Protein AF-A0A9D4LBZ5-F1 (afdb_monomer_lite)

InterPro domains:
  IPR000569 HECT domain [PS50237] (21-58)
  IPR035983 HECT, E3 ligase catalytic domain [SSF56204] (3-59)

Organism: Dreissena polymorpha (NCBI:txid45954)

Structure (mmCIF, N/CA/C/O backbone):
data_AF-A0A9D4LBZ5-F1
#
_entry.id   AF-A0A9D4LBZ5-F1
#
loop_
_atom_site.group_PDB
_atom_site.id
_atom_site.type_symbol
_atom_site.label_atom_id
_atom_site.label_alt_id
_atom_site.label_comp_id
_atom_site.label_asym_id
_atom_site.label_entity_id
_atom_site.label_seq_id
_atom_site.pdbx_PDB_ins_code
_atom_site.Cartn_x
_atom_site.Cartn_y
_atom_site.Cartn_z
_atom_site.occupancy
_atom_site.B_iso_or_equiv
_atom_site.auth_seq_id
_atom_site.auth_comp_id
_atom_site.auth_asym_id
_atom_site.auth_atom_id
_atom_site.pdbx_PDB_model_num
ATOM 1 N N . MET A 1 1 ? -5.178 -8.055 8.035 1.00 82.44 1 MET A N 1
ATOM 2 C CA . MET A 1 1 ? -6.118 -7.603 6.995 1.00 82.44 1 MET A CA 1
ATOM 3 C C . MET A 1 1 ? -5.413 -7.638 5.645 1.00 82.44 1 MET A C 1
ATOM 5 O O . MET A 1 1 ? -4.348 -7.037 5.523 1.00 82.44 1 MET A O 1
ATOM 9 N N . LEU A 1 2 ? -5.966 -8.351 4.661 1.00 87.38 2 LEU A N 1
ATOM 10 C CA . LEU A 1 2 ? -5.500 -8.296 3.272 1.00 87.38 2 LEU A CA 1
ATOM 11 C C . LEU A 1 2 ? -6.295 -7.221 2.533 1.00 87.38 2 LEU A C 1
ATOM 13 O O . LEU A 1 2 ? -7.522 -7.249 2.542 1.00 87.38 2 LEU A O 1
ATOM 17 N N . LEU A 1 3 ? -5.591 -6.287 1.905 1.00 90.94 3 LEU A N 1
ATOM 18 C CA . LEU A 1 3 ? -6.170 -5.245 1.078 1.00 90.94 3 LEU A CA 1
ATOM 19 C C . LEU A 1 3 ? -5.837 -5.537 -0.390 1.00 90.94 3 LEU A C 1
ATOM 21 O O . LEU A 1 3 ? -4.683 -5.417 -0.813 1.00 90.94 3 LEU A O 1
ATOM 25 N N . GLU A 1 4 ? -6.850 -5.945 -1.151 1.00 92.62 4 GLU A N 1
ATOM 26 C CA . GLU A 1 4 ? -6.748 -6.159 -2.594 1.00 92.62 4 GLU A CA 1
ATOM 27 C C . GLU A 1 4 ? -7.146 -4.876 -3.326 1.00 92.62 4 GLU A C 1
ATOM 29 O O . GLU A 1 4 ? -8.264 -4.385 -3.173 1.00 92.62 4 GLU A O 1
ATOM 34 N N . VAL A 1 5 ? -6.228 -4.308 -4.107 1.00 94.81 5 VAL A N 1
ATOM 35 C CA . VAL A 1 5 ? -6.441 -3.016 -4.779 1.00 94.81 5 VAL A CA 1
ATOM 36 C C . VAL A 1 5 ? -6.053 -3.073 -6.241 1.00 94.81 5 VAL A C 1
ATOM 38 O O . VAL A 1 5 ? -5.137 -3.791 -6.642 1.00 94.81 5 VAL A O 1
ATOM 41 N N . ARG A 1 6 ? -6.706 -2.256 -7.063 1.00 95.56 6 ARG A N 1
ATOM 42 C CA . ARG A 1 6 ? -6.229 -1.974 -8.418 1.00 95.56 6 ARG A CA 1
ATOM 43 C C . ARG A 1 6 ? -5.234 -0.826 -8.347 1.00 95.56 6 ARG A C 1
ATOM 45 O O . ARG A 1 6 ? -5.548 0.230 -7.802 1.00 95.56 6 ARG A O 1
ATOM 52 N N . ARG A 1 7 ? -4.072 -0.988 -8.978 1.00 94.31 7 ARG A N 1
ATOM 53 C CA . ARG A 1 7 ? -2.993 0.017 -9.016 1.00 94.31 7 ARG A CA 1
ATOM 54 C C . ARG A 1 7 ? -3.469 1.422 -9.407 1.00 94.31 7 ARG A C 1
ATOM 56 O O . ARG A 1 7 ? -3.076 2.412 -8.800 1.00 94.31 7 ARG A O 1
ATOM 63 N N . ASN A 1 8 ? -4.394 1.504 -10.360 1.00 94.31 8 ASN A N 1
ATOM 64 C CA . ASN A 1 8 ? -4.927 2.777 -10.855 1.00 94.31 8 ASN A CA 1
ATOM 65 C C . ASN A 1 8 ? -6.119 3.320 -10.041 1.00 94.31 8 ASN A C 1
ATOM 67 O O . ASN A 1 8 ? -6.627 4.387 -10.358 1.00 94.31 8 ASN A O 1
ATOM 71 N N . HIS A 1 9 ? -6.573 2.612 -9.001 1.00 95.06 9 HIS A N 1
ATOM 72 C CA . HIS A 1 9 ? -7.740 2.983 -8.187 1.00 95.06 9 HIS A CA 1
ATOM 73 C C . HIS A 1 9 ? -7.475 2.849 -6.676 1.00 95.06 9 HIS A C 1
ATOM 75 O O . HIS A 1 9 ? -8.403 2.608 -5.901 1.00 95.06 9 HIS A O 1
ATOM 81 N N . VAL A 1 10 ? -6.219 3.024 -6.248 1.00 94.94 10 VAL A N 1
ATOM 82 C CA . VAL A 1 10 ? -5.763 2.794 -4.866 1.00 94.94 10 VAL A CA 1
ATOM 83 C C . VAL A 1 10 ? -6.596 3.554 -3.831 1.00 94.94 10 VAL A C 1
ATOM 85 O O . VAL A 1 10 ? -7.046 2.932 -2.872 1.00 94.94 10 VAL A O 1
ATOM 88 N N . ILE A 1 11 ? -6.872 4.853 -4.025 1.00 93.31 11 ILE A N 1
ATOM 89 C CA . ILE A 1 11 ? -7.689 5.633 -3.070 1.00 93.31 11 ILE A CA 1
ATOM 90 C C . ILE A 1 11 ? -9.087 5.026 -2.903 1.00 93.31 11 ILE A C 1
ATOM 92 O O . ILE A 1 11 ? -9.544 4.805 -1.781 1.00 93.31 11 ILE A O 1
ATOM 96 N N . LYS A 1 12 ? -9.773 4.758 -4.020 1.00 93.88 12 LYS A N 1
ATOM 97 C CA . LYS A 1 12 ? -11.160 4.276 -4.017 1.00 93.88 12 LYS A CA 1
ATOM 98 C C . LYS A 1 12 ? -11.264 2.898 -3.364 1.00 93.88 12 LYS A C 1
ATOM 100 O O . LYS A 1 12 ? -12.145 2.686 -2.533 1.00 93.88 12 LYS A O 1
ATOM 105 N N . ASP A 1 13 ? -10.358 1.993 -3.720 1.00 94.44 13 ASP A N 1
ATOM 106 C CA . A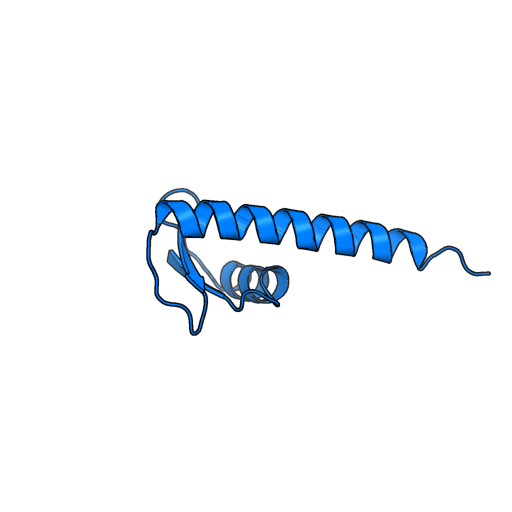SP A 1 13 ? -10.369 0.612 -3.234 1.00 94.44 13 ASP A CA 1
ATOM 107 C C . ASP A 1 13 ? -9.968 0.542 -1.742 1.00 94.44 13 ASP A C 1
ATOM 109 O O . ASP A 1 13 ? -10.586 -0.190 -0.962 1.00 94.44 13 ASP A O 1
ATOM 113 N N . ALA A 1 14 ? -9.008 1.373 -1.308 1.00 91.62 14 ALA A N 1
ATOM 114 C CA . ALA A 1 14 ? -8.603 1.469 0.095 1.00 91.62 14 ALA A CA 1
ATOM 115 C C . ALA A 1 14 ? -9.721 2.028 0.989 1.00 91.62 14 ALA A C 1
ATOM 117 O O . ALA A 1 14 ? -10.050 1.419 2.005 1.00 91.62 14 ALA A O 1
ATOM 118 N N . LEU A 1 15 ? -10.346 3.148 0.600 1.00 89.94 15 LEU A N 1
ATOM 119 C CA . LEU A 1 15 ? -11.450 3.747 1.360 1.00 89.94 15 LEU A CA 1
ATOM 120 C C . LEU A 1 15 ? -12.667 2.826 1.430 1.00 89.94 15 LEU A C 1
ATOM 122 O O . LEU A 1 15 ? -13.282 2.711 2.489 1.00 89.94 15 LEU A O 1
ATOM 126 N N . GLY A 1 16 ? -12.996 2.160 0.318 1.00 89.56 16 GLY A N 1
ATOM 127 C CA . GLY A 1 16 ? -14.064 1.169 0.282 1.00 89.56 16 GLY A CA 1
ATOM 128 C C . GLY A 1 16 ? -13.829 0.076 1.318 1.00 89.56 16 GLY A C 1
ATOM 129 O O . GLY A 1 16 ? -14.690 -0.167 2.150 1.00 89.56 16 GLY A O 1
ATOM 130 N N . THR A 1 17 ? -12.637 -0.517 1.335 1.00 86.00 17 THR A N 1
ATOM 131 C CA . THR A 1 17 ? -12.331 -1.628 2.246 1.00 86.00 17 THR A CA 1
ATOM 132 C C . THR A 1 17 ? -12.249 -1.188 3.708 1.00 86.00 17 THR A C 1
ATOM 134 O O . THR A 1 17 ? -12.821 -1.844 4.575 1.00 86.00 17 THR A O 1
ATOM 137 N N . ILE A 1 18 ? -11.586 -0.062 3.998 1.00 83.81 18 ILE A N 1
ATOM 138 C CA . ILE A 1 18 ? -11.433 0.445 5.371 1.00 83.81 18 ILE A CA 1
ATOM 139 C C . ILE A 1 18 ? -12.794 0.789 5.982 1.00 83.81 18 ILE A C 1
ATOM 141 O O . ILE A 1 18 ? -13.039 0.461 7.137 1.00 83.81 18 ILE A O 1
ATOM 145 N N . ARG A 1 19 ? -13.705 1.395 5.209 1.00 82.62 19 ARG A N 1
ATOM 146 C CA . ARG A 1 19 ? -15.036 1.795 5.693 1.00 82.62 19 ARG A CA 1
ATOM 147 C C . ARG A 1 19 ? -15.871 0.624 6.220 1.00 82.62 19 ARG A C 1
ATOM 149 O O . ARG A 1 19 ? -16.721 0.837 7.079 1.00 82.62 19 ARG A O 1
ATOM 156 N N . TYR A 1 20 ? -15.659 -0.579 5.691 1.00 78.69 20 TYR A N 1
ATOM 157 C CA . TYR A 1 20 ? -16.407 -1.778 6.078 1.00 78.69 20 TYR A CA 1
ATOM 158 C C . TYR A 1 20 ? -15.604 -2.730 6.974 1.00 78.69 20 TYR A C 1
ATOM 160 O O . TYR A 1 20 ? -16.141 -3.749 7.406 1.00 78.69 20 TYR A O 1
ATOM 168 N N . SER A 1 21 ? -14.340 -2.414 7.264 1.00 75.81 21 SER A N 1
ATOM 169 C CA . SER A 1 21 ? -13.480 -3.247 8.101 1.00 75.81 21 SER A CA 1
ATOM 170 C C . SER A 1 21 ? -13.646 -2.905 9.582 1.00 75.81 21 SER A C 1
ATOM 172 O O . SER A 1 21 ? -13.678 -1.736 9.958 1.00 75.81 21 SER A O 1
ATOM 174 N N . GLN A 1 22 ? -13.721 -3.935 10.427 1.00 73.94 22 GLN A N 1
ATOM 175 C CA . GLN A 1 22 ? -13.635 -3.815 11.890 1.00 73.94 22 GLN A CA 1
ATOM 176 C C . GLN A 1 22 ? -12.216 -4.120 12.408 1.00 73.94 22 GLN A C 1
ATOM 178 O O . GLN A 1 22 ? -11.982 -4.102 13.615 1.00 73.94 22 GLN A O 1
ATOM 183 N N . ASP A 1 23 ? -11.274 -4.416 11.505 1.00 73.06 23 ASP A N 1
ATOM 184 C CA . ASP A 1 23 ? -9.907 -4.799 11.852 1.00 73.06 23 ASP A CA 1
ATOM 185 C C . ASP A 1 23 ? -9.040 -3.583 12.203 1.00 73.06 23 ASP A C 1
ATOM 187 O O . ASP A 1 23 ? -9.100 -2.536 11.554 1.00 73.06 23 ASP A O 1
ATOM 191 N N . ASP A 1 24 ? -8.129 -3.767 13.161 1.00 70.56 24 ASP A N 1
ATOM 192 C CA . ASP A 1 24 ? -7.054 -2.810 13.414 1.00 70.56 24 ASP A CA 1
ATOM 193 C C . ASP A 1 24 ? -6.027 -2.823 12.261 1.00 70.56 24 ASP A C 1
ATOM 195 O O . ASP A 1 24 ? -5.392 -3.837 11.943 1.00 70.56 24 ASP A O 1
ATOM 199 N N . LEU A 1 25 ? -5.855 -1.658 11.634 1.00 69.88 25 LEU A N 1
ATOM 200 C CA . LEU A 1 25 ? -4.967 -1.426 10.495 1.00 69.88 25 LEU A CA 1
ATOM 201 C C . LEU A 1 25 ? -3.476 -1.436 10.881 1.00 69.88 25 LEU A C 1
ATOM 203 O O . LEU A 1 25 ? -2.618 -1.528 10.000 1.00 69.88 25 LEU A O 1
ATOM 207 N N . SER A 1 26 ? -3.158 -1.337 12.176 1.00 68.62 26 SER A N 1
ATOM 208 C CA . SER A 1 26 ? -1.844 -0.903 12.666 1.00 68.62 26 SER A CA 1
ATOM 209 C C . SER A 1 26 ? -0.695 -1.916 12.524 1.00 68.62 26 SER A C 1
ATOM 211 O O . SER A 1 26 ? 0.459 -1.500 12.434 1.00 68.62 26 SER A O 1
ATOM 213 N N . SER A 1 27 ? -0.949 -3.231 12.457 1.00 60.34 27 SER A N 1
ATOM 214 C CA . SER A 1 27 ? 0.147 -4.225 12.537 1.00 60.34 27 SER A CA 1
ATOM 215 C C . SER A 1 27 ? 0.143 -5.343 11.486 1.00 60.34 27 SER A C 1
ATOM 217 O O . SER A 1 27 ? 1.184 -5.958 11.249 1.00 60.34 27 SER A O 1
ATOM 219 N N . LYS A 1 28 ? -0.975 -5.598 10.788 1.00 75.12 28 LYS A N 1
ATOM 220 C CA . LYS A 1 28 ? -1.124 -6.759 9.875 1.00 75.12 28 LYS A CA 1
ATOM 221 C C . LYS A 1 28 ? -1.667 -6.414 8.482 1.00 75.12 28 LYS A C 1
ATOM 223 O O . LYS A 1 28 ? -2.326 -7.252 7.863 1.00 75.12 28 LYS A O 1
ATOM 228 N N . LEU A 1 29 ? -1.430 -5.196 7.988 1.00 85.00 29 LEU A N 1
ATOM 229 C CA . LEU A 1 29 ? -1.852 -4.790 6.643 1.00 85.00 29 LEU A CA 1
ATOM 230 C C . LEU A 1 29 ? -1.002 -5.490 5.571 1.00 85.00 29 LEU A C 1
ATOM 232 O O . LEU A 1 29 ? 0.183 -5.194 5.406 1.00 85.00 29 LEU A O 1
ATOM 236 N N . GLN A 1 30 ? -1.602 -6.421 4.843 1.00 89.19 30 GLN A N 1
ATOM 237 C CA . GLN A 1 30 ? -1.018 -7.031 3.651 1.00 89.19 30 GLN A CA 1
ATOM 238 C C . GLN A 1 30 ? -1.622 -6.373 2.415 1.00 89.19 30 GLN A C 1
ATOM 240 O O . GLN A 1 30 ? -2.820 -6.107 2.391 1.00 89.19 30 GLN A O 1
ATOM 245 N N . ILE A 1 31 ? -0.798 -6.115 1.402 1.00 91.25 31 ILE A N 1
ATOM 246 C CA . ILE A 1 31 ? -1.227 -5.498 0.146 1.00 91.25 31 ILE A CA 1
ATOM 247 C C . ILE A 1 31 ? -1.105 -6.521 -0.973 1.00 91.25 31 ILE A C 1
ATOM 249 O O . ILE A 1 31 ? -0.084 -7.200 -1.082 1.00 91.25 31 ILE A O 1
ATOM 253 N N . LYS A 1 32 ? -2.120 -6.578 -1.833 1.00 92.50 32 LYS A N 1
ATOM 254 C CA . LYS A 1 32 ? -2.068 -7.300 -3.101 1.00 92.50 32 LYS A CA 1
ATOM 255 C C . LYS A 1 32 ? -2.634 -6.422 -4.209 1.00 92.50 32 LYS A C 1
ATOM 257 O O . LYS A 1 32 ? -3.784 -5.992 -4.138 1.00 92.50 32 LYS A O 1
ATOM 262 N N . PHE A 1 33 ? -1.835 -6.176 -5.242 1.00 94.12 33 PHE A N 1
ATOM 263 C CA . PHE A 1 33 ? -2.346 -5.561 -6.461 1.00 94.12 33 PHE A CA 1
ATOM 264 C C . PHE A 1 33 ? -3.042 -6.624 -7.314 1.00 94.12 33 PHE A C 1
ATOM 266 O O . PHE A 1 33 ? -2.488 -7.689 -7.593 1.00 94.12 33 PHE A O 1
ATOM 273 N N . ILE A 1 34 ? -4.294 -6.361 -7.684 1.00 94.06 34 ILE A N 1
ATOM 274 C CA . ILE A 1 34 ? -5.115 -7.302 -8.448 1.00 94.06 34 ILE A CA 1
ATOM 275 C C . ILE A 1 34 ? -4.492 -7.514 -9.830 1.00 94.06 34 ILE A C 1
ATOM 277 O O . ILE A 1 34 ? -4.265 -6.555 -10.564 1.00 94.06 34 ILE A O 1
ATOM 281 N N . GLY A 1 35 ? -4.262 -8.779 -10.188 1.00 93.00 35 GLY A N 1
ATOM 282 C CA . GLY A 1 35 ? -3.662 -9.165 -11.468 1.00 93.00 35 GLY A CA 1
ATOM 283 C C . GLY A 1 35 ? -2.133 -9.107 -11.501 1.00 93.00 35 GLY A C 1
ATOM 284 O O . GLY A 1 35 ? -1.553 -9.367 -12.550 1.00 93.00 35 GLY A O 1
ATOM 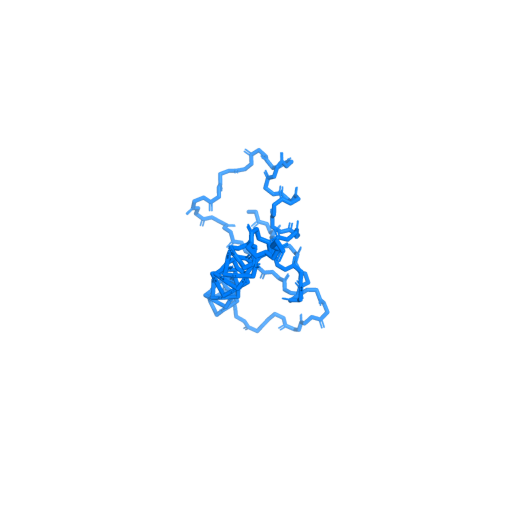285 N N . GLU A 1 36 ? -1.475 -8.808 -10.378 1.00 90.31 36 GLU A N 1
ATOM 286 C CA . GLU A 1 36 ? -0.015 -8.733 -10.292 1.00 90.31 36 GLU A CA 1
ATOM 287 C C . GLU A 1 36 ? 0.554 -9.893 -9.465 1.00 90.31 36 GLU A C 1
ATOM 289 O O . GLU A 1 36 ? -0.040 -10.335 -8.477 1.00 90.31 36 GLU A O 1
ATOM 294 N N . ALA A 1 37 ? 1.726 -10.394 -9.866 1.00 81.62 37 ALA A N 1
ATOM 295 C CA . ALA A 1 37 ? 2.456 -11.374 -9.073 1.00 81.62 37 ALA A CA 1
ATOM 296 C C . ALA A 1 37 ? 2.949 -10.698 -7.785 1.00 81.62 37 ALA A C 1
ATOM 298 O O . ALA A 1 37 ? 3.671 -9.704 -7.829 1.00 81.62 37 ALA A O 1
ATOM 299 N N . GLY A 1 38 ? 2.545 -11.215 -6.624 1.00 70.88 38 GLY A N 1
ATOM 300 C CA . GLY A 1 38 ? 2.991 -10.688 -5.338 1.00 70.88 38 GLY A CA 1
ATOM 301 C C . GLY A 1 38 ? 4.429 -11.109 -5.056 1.00 70.88 38 GLY A C 1
ATOM 302 O O . GLY A 1 38 ? 4.645 -12.227 -4.603 1.00 70.88 38 GLY A O 1
ATOM 303 N N . VAL A 1 39 ? 5.404 -10.243 -5.352 1.00 63.81 39 VAL A N 1
ATOM 304 C CA . VAL A 1 39 ? 6.832 -10.604 -5.258 1.00 63.81 39 VAL A CA 1
ATOM 305 C C . VAL A 1 39 ? 7.417 -10.364 -3.855 1.00 63.81 39 VAL A C 1
ATOM 307 O O . VAL A 1 39 ? 8.246 -11.151 -3.412 1.00 63.81 39 VAL A O 1
ATOM 310 N N . ASP A 1 40 ? 6.963 -9.340 -3.116 1.00 77.56 40 ASP A N 1
ATOM 311 C CA . ASP A 1 40 ? 7.389 -9.077 -1.726 1.00 77.56 40 ASP A CA 1
ATOM 312 C C . ASP A 1 40 ? 6.357 -8.241 -0.941 1.00 77.56 40 ASP A C 1
ATOM 314 O O . ASP A 1 40 ? 5.995 -7.135 -1.337 1.00 77.56 40 ASP A O 1
ATOM 318 N N . LEU A 1 41 ? 5.929 -8.728 0.226 1.00 73.44 41 LEU A N 1
ATOM 319 C CA . LEU A 1 41 ? 4.976 -8.037 1.103 1.00 73.44 41 LEU A CA 1
ATOM 320 C C . LEU A 1 41 ? 5.490 -6.671 1.594 1.00 73.44 41 LEU A C 1
ATOM 322 O O . LEU A 1 41 ? 4.698 -5.733 1.731 1.00 73.44 41 LEU A O 1
ATOM 326 N N . GLY A 1 42 ? 6.794 -6.550 1.871 1.00 79.81 42 GLY A N 1
ATOM 327 C CA . GLY A 1 42 ? 7.406 -5.304 2.339 1.00 79.81 42 GLY A CA 1
ATOM 328 C C . GLY A 1 42 ? 7.432 -4.236 1.245 1.00 79.81 42 GLY A C 1
ATOM 329 O O . GLY A 1 42 ? 6.986 -3.103 1.464 1.00 79.81 42 GLY A O 1
ATOM 330 N N . GLY A 1 43 ?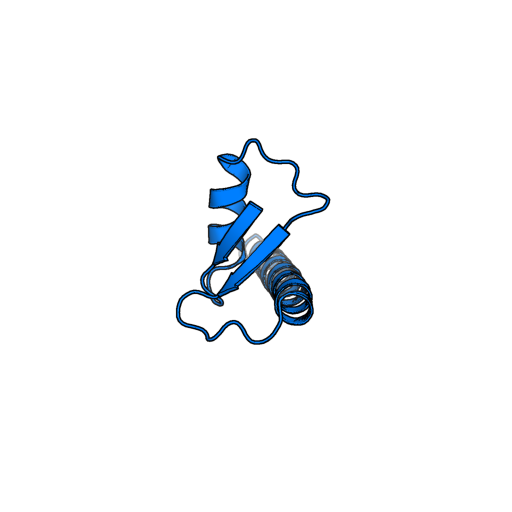 7.893 -4.616 0.051 1.00 87.81 43 GLY A N 1
ATOM 331 C CA . GLY A 1 43 ? 7.881 -3.784 -1.152 1.00 87.81 43 GLY A CA 1
ATOM 332 C C . GLY A 1 43 ? 6.483 -3.294 -1.523 1.00 87.81 43 GLY A C 1
ATOM 333 O O . GLY A 1 43 ? 6.280 -2.088 -1.669 1.00 87.81 43 GLY A O 1
ATOM 334 N N . LEU A 1 44 ? 5.497 -4.195 -1.560 1.00 90.94 44 LEU A N 1
ATOM 335 C CA . LEU A 1 44 ? 4.120 -3.853 -1.930 1.00 90.94 44 LEU A CA 1
ATOM 336 C C . LEU A 1 44 ? 3.463 -2.872 -0.952 1.00 90.94 44 LEU A C 1
ATOM 338 O O . LEU A 1 44 ? 2.707 -1.994 -1.368 1.00 90.94 44 LEU A O 1
ATOM 342 N N . ARG A 1 45 ? 3.769 -2.965 0.350 1.00 90.38 45 ARG A N 1
ATOM 343 C CA . ARG A 1 45 ? 3.265 -2.001 1.340 1.00 90.38 45 ARG A CA 1
ATOM 344 C C . ARG A 1 45 ? 3.848 -0.605 1.115 1.00 90.38 45 ARG A C 1
ATOM 346 O O . ARG A 1 45 ? 3.104 0.373 1.144 1.00 90.38 45 ARG A O 1
ATOM 353 N N . ARG A 1 46 ? 5.162 -0.495 0.887 1.00 91.06 46 ARG A N 1
ATOM 354 C CA . ARG A 1 46 ? 5.814 0.798 0.597 1.00 91.06 46 ARG A CA 1
ATOM 355 C C . ARG A 1 46 ? 5.275 1.414 -0.690 1.00 91.06 46 ARG A C 1
ATOM 357 O O . ARG A 1 46 ? 4.993 2.609 -0.728 1.00 91.06 46 ARG A O 1
ATOM 364 N N . GLU A 1 47 ? 5.100 0.590 -1.713 1.00 93.56 47 GLU A N 1
ATOM 365 C CA . GLU A 1 47 ? 4.558 1.001 -3.002 1.00 93.56 47 GLU A CA 1
ATOM 366 C C . GLU A 1 47 ? 3.108 1.488 -2.888 1.00 93.56 47 GLU A C 1
ATOM 368 O O . GLU A 1 47 ? 2.788 2.569 -3.379 1.00 93.56 47 GLU A O 1
ATOM 373 N N . PHE A 1 48 ? 2.253 0.765 -2.160 1.00 93.62 48 PHE A N 1
ATOM 374 C CA . PHE A 1 48 ? 0.884 1.194 -1.870 1.00 93.62 48 PHE A CA 1
ATOM 375 C C . PHE A 1 48 ? 0.829 2.596 -1.257 1.00 93.62 48 PHE A C 1
ATOM 377 O O . PHE A 1 48 ? 0.107 3.453 -1.766 1.00 93.62 48 PHE A O 1
ATOM 384 N N . PHE A 1 49 ? 1.611 2.859 -0.204 1.00 93.00 49 PHE A N 1
ATOM 385 C CA . PHE A 1 49 ? 1.616 4.178 0.436 1.00 93.00 49 PHE A CA 1
ATOM 386 C C . PHE A 1 49 ? 2.184 5.267 -0.478 1.00 93.00 49 PHE A C 1
ATOM 388 O O . PHE A 1 49 ? 1.674 6.386 -0.474 1.00 93.00 49 PHE A O 1
ATOM 395 N N . SER A 1 50 ? 3.189 4.945 -1.298 1.00 94.62 50 SER A N 1
ATOM 396 C CA . SER A 1 50 ? 3.722 5.877 -2.294 1.00 94.62 50 SER A CA 1
ATOM 397 C C . SER A 1 50 ? 2.655 6.287 -3.317 1.00 94.62 50 SER A C 1
ATOM 399 O O . SER A 1 50 ? 2.449 7.482 -3.535 1.00 94.62 50 SER A O 1
ATOM 401 N N . ILE A 1 51 ? 1.916 5.321 -3.877 1.00 94.69 51 ILE A N 1
ATOM 402 C CA . ILE A 1 51 ? 0.827 5.588 -4.831 1.00 94.69 51 ILE A CA 1
ATOM 403 C C . ILE A 1 51 ? -0.314 6.352 -4.156 1.00 94.69 51 ILE A C 1
ATOM 405 O O . ILE A 1 51 ? -0.846 7.293 -4.742 1.00 94.69 51 ILE A O 1
ATOM 409 N N . LEU A 1 52 ? -0.680 5.983 -2.926 1.00 93.12 52 LEU A N 1
ATOM 410 C CA . LEU A 1 52 ? -1.747 6.641 -2.174 1.00 93.12 52 LEU A CA 1
ATOM 411 C C . LEU A 1 52 ? -1.443 8.132 -1.959 1.00 93.12 52 LEU A C 1
ATOM 413 O O . LEU A 1 52 ? -2.280 8.979 -2.269 1.00 93.12 52 LEU A O 1
ATOM 417 N N . VAL A 1 53 ? -0.234 8.458 -1.483 1.00 92.56 53 VAL A N 1
ATOM 418 C CA . VAL A 1 53 ? 0.208 9.848 -1.274 1.00 92.56 53 VAL A CA 1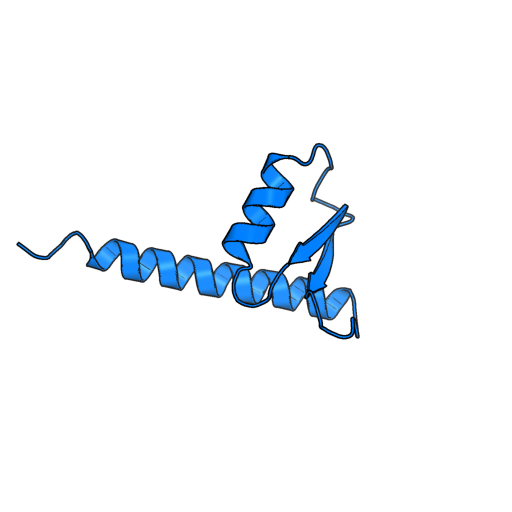
ATOM 419 C C . VAL A 1 53 ? 0.265 10.610 -2.597 1.00 92.56 53 VAL A C 1
ATOM 421 O O . VAL A 1 53 ? -0.181 11.756 -2.661 1.00 92.56 53 VAL A O 1
ATOM 424 N N . TYR A 1 54 ? 0.762 9.974 -3.662 1.00 92.69 54 TYR A N 1
ATOM 425 C CA . TYR A 1 54 ? 0.799 10.563 -4.998 1.00 92.69 54 TYR A CA 1
ATOM 426 C C . TYR A 1 54 ? -0.609 10.891 -5.515 1.00 92.69 54 TYR A C 1
ATOM 428 O O . TYR A 1 54 ? -0.881 12.033 -5.871 1.00 92.69 54 TYR A O 1
ATOM 436 N N . GLN A 1 55 ? -1.541 9.936 -5.513 1.00 90.56 55 GLN A N 1
ATOM 437 C CA . GLN A 1 55 ? -2.903 10.175 -6.002 1.00 90.56 55 GLN A CA 1
ATOM 438 C C . GLN A 1 55 ? -3.636 11.226 -5.160 1.00 90.56 55 GLN A C 1
ATOM 440 O O . GLN A 1 55 ? -4.386 12.035 -5.710 1.00 90.56 55 GLN A O 1
ATOM 445 N N . PHE A 1 56 ? -3.412 11.242 -3.842 1.00 88.75 56 PHE A N 1
ATOM 446 C CA . PHE A 1 56 ? -4.054 12.200 -2.946 1.00 88.75 56 PHE A CA 1
ATOM 447 C C . PHE A 1 56 ? -3.558 13.623 -3.214 1.00 88.75 56 PHE A C 1
ATOM 449 O O . PHE A 1 56 ? -4.372 14.531 -3.372 1.00 88.75 56 PHE A O 1
ATOM 456 N N . SER A 1 57 ? -2.240 13.814 -3.340 1.00 87.06 57 SER A N 1
ATOM 457 C CA . SER A 1 57 ? -1.664 15.128 -3.641 1.00 87.06 57 SER A CA 1
ATOM 458 C C . SER A 1 57 ? -2.108 15.644 -5.008 1.00 87.06 57 SER A C 1
ATOM 460 O O . SER A 1 57 ? -2.496 16.804 -5.121 1.00 87.06 57 SER A O 1
ATOM 462 N N . HIS A 1 58 ? -2.157 14.783 -6.027 1.00 84.69 58 HIS A N 1
ATOM 463 C CA . HIS A 1 58 ? -2.637 15.165 -7.357 1.00 84.69 58 HIS A CA 1
ATOM 464 C C . HIS A 1 58 ? -4.113 15.557 -7.327 1.00 84.69 58 HIS A C 1
ATOM 466 O O . HIS A 1 58 ? -4.466 16.613 -7.844 1.00 84.69 58 HIS A O 1
ATOM 472 N N . SER A 1 59 ? -4.957 14.765 -6.658 1.00 79.81 59 SER A N 1
ATOM 473 C CA . SER A 1 59 ? -6.391 15.050 -6.530 1.00 79.81 59 SER A CA 1
ATOM 474 C C . SER A 1 59 ? -6.649 16.356 -5.774 1.00 79.81 59 SER A C 1
ATOM 476 O O . SER A 1 59 ? -7.524 17.131 -6.162 1.00 79.81 59 SER A O 1
ATOM 478 N N . ALA A 1 60 ? -5.880 16.633 -4.717 1.00 74.56 60 ALA A N 1
ATOM 479 C CA . ALA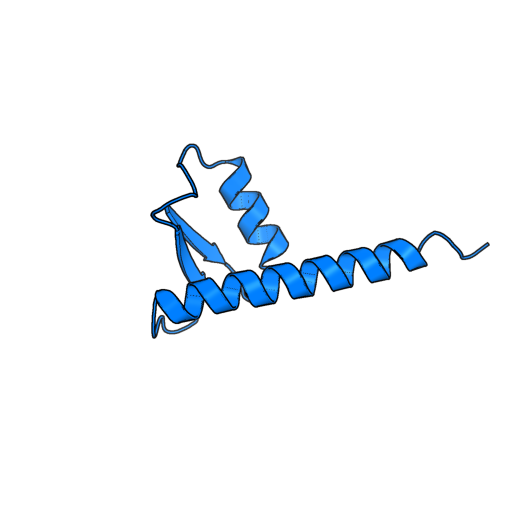 A 1 60 ? -5.983 17.870 -3.947 1.00 74.56 60 ALA A CA 1
ATOM 480 C C . ALA A 1 60 ? -5.567 19.095 -4.780 1.00 74.56 60 ALA A C 1
ATOM 482 O O . ALA A 1 60 ? -6.266 20.109 -4.783 1.00 74.56 60 ALA A O 1
ATOM 483 N N . LEU A 1 61 ? -4.480 18.982 -5.549 1.00 69.81 61 LEU A N 1
ATOM 484 C CA . LEU A 1 61 ? -3.988 20.052 -6.422 1.00 69.81 61 LEU A CA 1
ATOM 485 C C . LEU A 1 61 ? -4.935 20.341 -7.596 1.00 69.81 61 LEU A C 1
ATOM 487 O O . LEU A 1 61 ? -5.112 21.501 -7.967 1.00 69.81 61 LEU A O 1
ATOM 491 N N . THR A 1 62 ? -5.570 19.320 -8.176 1.00 69.56 62 THR A N 1
ATOM 492 C CA . THR A 1 62 ? -6.568 19.511 -9.242 1.00 69.56 62 THR A CA 1
ATOM 493 C C . THR A 1 62 ? -7.891 20.039 -8.702 1.00 69.56 62 THR A C 1
ATOM 495 O O . THR A 1 62 ? -8.512 20.882 -9.344 1.00 69.56 62 THR A O 1
ATOM 498 N N . SER A 1 63 ? -8.301 19.604 -7.507 1.00 63.25 63 SER A N 1
ATOM 499 C CA . SER A 1 63 ? -9.519 20.103 -6.857 1.00 63.25 63 SER A CA 1
ATOM 500 C C . SER A 1 63 ? -9.389 21.579 -6.479 1.00 63.25 63 SER A C 1
ATOM 502 O O . SER A 1 63 ? -10.343 22.327 -6.642 1.00 63.25 63 SER A O 1
ATOM 504 N N . GLY A 1 64 ? -8.201 22.028 -6.060 1.00 56.62 64 GLY A N 1
ATOM 505 C CA . GLY A 1 64 ? -7.934 23.438 -5.758 1.00 56.62 64 GLY A CA 1
ATOM 506 C C . GLY A 1 64 ? -7.962 24.374 -6.975 1.00 56.62 64 GLY A C 1
ATOM 507 O O . GLY A 1 64 ? -8.237 25.558 -6.815 1.00 56.62 64 GLY A O 1
ATOM 508 N N . LYS A 1 65 ? -7.731 23.868 -8.197 1.00 50.69 65 LYS A N 1
ATOM 509 C CA . LYS A 1 65 ? -7.825 24.663 -9.439 1.00 50.69 65 LYS A CA 1
ATOM 510 C C . LYS A 1 65 ? -9.245 24.765 -10.006 1.00 50.69 65 LYS A C 1
ATOM 512 O O . LYS A 1 65 ? -9.499 25.650 -10.813 1.00 50.69 65 LYS A O 1
ATOM 517 N N . ALA A 1 66 ? -10.164 23.892 -9.595 1.00 51.09 66 ALA A N 1
ATOM 518 C CA . ALA A 1 66 ? -11.529 23.857 -10.123 1.00 51.09 66 ALA A CA 1
ATOM 519 C C . ALA A 1 66 ? -12.463 24.939 -9.536 1.00 51.09 66 ALA A C 1
ATOM 521 O O . ALA A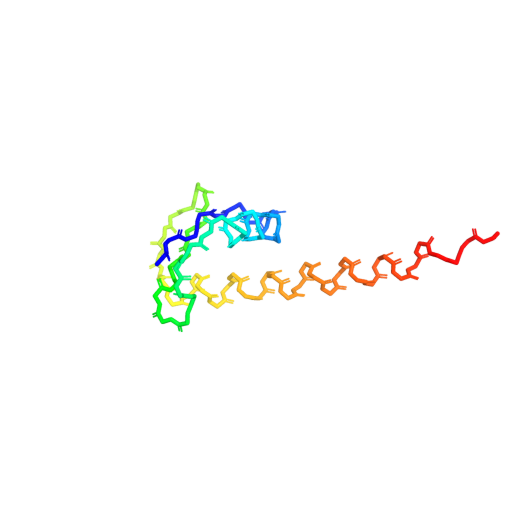 1 66 ? -13.558 25.121 -10.054 1.00 51.09 66 ALA A O 1
ATOM 522 N N . TYR A 1 67 ? -12.039 25.668 -8.495 1.00 49.97 67 TYR A N 1
ATOM 523 C CA . TYR A 1 67 ? -12.838 26.719 -7.838 1.00 49.97 67 TYR A CA 1
ATOM 524 C C . TYR A 1 67 ? -12.429 28.157 -8.209 1.00 49.97 67 TYR A C 1
ATOM 526 O O . TYR A 1 67 ? -12.905 29.099 -7.587 1.00 49.97 67 TYR A O 1
ATOM 534 N N . HIS A 1 68 ? -11.568 28.343 -9.214 1.00 48.00 68 HIS A N 1
ATOM 535 C CA . HIS A 1 68 ? -11.236 29.662 -9.767 1.00 48.00 68 HIS A CA 1
ATOM 536 C C . HIS A 1 68 ? -11.297 29.629 -11.296 1.00 48.00 68 HIS A C 1
ATOM 538 O O . HIS A 1 68 ? -10.270 29.638 -11.971 1.00 48.00 68 HIS A O 1
ATOM 544 N N . LEU A 1 69 ? -12.513 29.564 -11.829 1.00 45.50 69 LEU A N 1
ATOM 545 C CA . LEU A 1 69 ? -12.848 29.995 -13.185 1.00 45.50 69 LEU A CA 1
ATOM 546 C C . LEU A 1 69 ? -14.225 30.669 -13.091 1.00 45.50 69 LEU A C 1
ATOM 548 O O . LEU A 1 69 ? -15.249 30.003 -13.236 1.00 45.50 69 LEU A O 1
ATOM 552 N N . ASP A 1 70 ? -14.200 31.957 -12.738 1.00 45.28 70 ASP A N 1
ATOM 553 C CA . ASP A 1 70 ? -15.252 32.922 -13.084 1.00 45.28 70 ASP A CA 1
ATOM 554 C C . ASP A 1 70 ? -15.113 33.314 -14.565 1.00 45.28 70 ASP A C 1
ATOM 556 O O . ASP A 1 70 ? -13.950 33.417 -15.035 1.00 45.28 70 ASP A O 1
#

Radius of gyration: 14.42 Å; chains: 1; bounding box: 24×44×27 Å

Secondary structure (DSSP, 8-state):
-EEEE-GGGHHHHHHHHHHH--S-TTS--EEEETTS----HHHHHHHHHHHHHHHHHHHHHHHHHTT---

pLDDT: mean 81.62, std 14.12, range [45.28, 95.56]

Sequence (70 aa):
MLLEVRRNHVIKDALGTIRYSQDDLSSKLQIKFIGEAGVDLGGLRREFFSILVYQFSHSALTSGKAYHLD

Foldseek 3Di:
DEQEDALVCLVPSVCVVVVPDPDDPPDDYFYDYPPDDCPDRVVRVVSSVVSVVVVVVVVVVVVVVVPPDD